Protein AF-A0A8R1E679-F1 (afdb_monomer_lite)

InterPro domains:
  IPR027417 P-loop containing nucleoside triphosphate hydrolase [SSF52540] (19-151)

Radius of gyration: 24.64 Å; chains: 1; bounding box: 71×49×68 Å

Secondary structure (DSSP, 8-state):
----PPPTTS-------S-----THHHHHHHHHHHHHHHHHHHS---S----PPP-HHHHHHHHHHHHIIIIIHHHHS--TT---EE-SS-HHHHHHHHHHHTTT--HHHHHHHHHHHHHHHHHSTT-EE-HHHHHHHHHHHHHHHHHHHHHHHHHHHHHHHHHHHHHHHHHHHTT-

Foldseek 3Di:
DADFDDDPPPDRDRDDPDDDDDDPVVVVVVVVVVVVVVVVVVPPDPPDPDPDDADDLVRQLVLLVVLCCVQQVCLQPVPPPPRQAHEDPDDVSVVSSVLSVVCPPDHSVLSSVLSVQLQVVLVVDPNSYRDPVSSVVSSVVSSVVVVVVVVVVVVVVVVVVVVVVVVVVVVVVVVVD

Structure (mmCIF, N/CA/C/O backbone):
data_AF-A0A8R1E679-F1
#
_entry.id   AF-A0A8R1E679-F1
#
loop_
_atom_site.group_PDB
_atom_site.id
_atom_site.type_symbol
_atom_site.label_atom_id
_atom_site.label_alt_id
_atom_site.label_comp_id
_atom_site.label_asym_id
_atom_site.label_entity_id
_atom_site.label_seq_id
_atom_site.pdbx_PDB_ins_code
_atom_site.Cartn_x
_atom_site.Cartn_y
_atom_site.Cartn_z
_atom_site.occupancy
_atom_site.B_iso_or_equiv
_atom_site.auth_seq_id
_atom_site.auth_comp_id
_atom_site.auth_asym_id
_atom_site.auth_atom_id
_atom_site.pdbx_PDB_model_num
ATOM 1 N N . MET A 1 1 ? 42.615 15.979 10.666 1.00 34.66 1 MET A N 1
ATOM 2 C CA . MET A 1 1 ? 42.798 17.019 11.700 1.00 34.66 1 MET A CA 1
ATOM 3 C C . MET A 1 1 ? 41.835 18.151 11.379 1.00 34.66 1 MET A C 1
ATOM 5 O O . MET A 1 1 ? 41.980 18.734 10.317 1.00 34.66 1 MET A O 1
ATOM 9 N N . ALA A 1 2 ? 40.807 18.388 12.198 1.00 33.16 2 ALA A N 1
ATOM 10 C CA . ALA A 1 2 ? 39.815 19.439 11.948 1.00 33.16 2 ALA A CA 1
ATOM 11 C C . ALA A 1 2 ? 40.238 20.736 12.653 1.00 33.16 2 ALA A C 1
ATOM 13 O O . ALA A 1 2 ? 40.414 20.739 13.870 1.00 33.16 2 ALA A O 1
ATOM 14 N N . GLY A 1 3 ? 40.420 21.818 11.894 1.00 38.88 3 GLY A N 1
ATOM 15 C CA . GLY A 1 3 ? 40.651 23.161 12.425 1.00 38.88 3 GLY A CA 1
ATOM 16 C C . GLY A 1 3 ? 39.342 23.943 12.502 1.00 38.88 3 GLY A C 1
ATOM 17 O O . GLY A 1 3 ? 38.563 23.951 11.552 1.00 38.88 3 GLY A O 1
ATOM 18 N N . ILE A 1 4 ? 39.091 24.603 13.633 1.00 40.25 4 ILE A N 1
ATOM 19 C CA . ILE A 1 4 ? 37.983 25.552 13.787 1.00 40.25 4 ILE A CA 1
ATOM 20 C C . ILE A 1 4 ? 38.485 26.911 13.298 1.00 40.25 4 ILE A C 1
ATOM 22 O O . ILE A 1 4 ? 39.328 27.521 13.951 1.00 40.25 4 ILE A O 1
ATOM 26 N N . VAL A 1 5 ? 37.966 27.396 12.170 1.00 47.41 5 VAL A N 1
ATOM 27 C CA . VAL A 1 5 ? 38.201 28.772 11.711 1.00 47.41 5 VAL A CA 1
ATOM 28 C C . VAL A 1 5 ? 36.965 29.606 12.034 1.00 47.41 5 VAL A C 1
ATOM 30 O O . VAL A 1 5 ? 35.854 29.283 11.616 1.00 47.41 5 VAL A O 1
ATOM 33 N N . ALA A 1 6 ? 37.149 30.669 12.816 1.00 41.78 6 ALA A N 1
ATOM 34 C CA . ALA A 1 6 ? 36.093 31.615 13.153 1.00 41.78 6 ALA A CA 1
ATOM 35 C C . ALA A 1 6 ? 35.995 32.716 12.081 1.00 41.78 6 ALA A C 1
ATOM 37 O O . ALA A 1 6 ? 36.987 33.366 11.764 1.00 41.78 6 ALA A O 1
ATOM 38 N N . ASN A 1 7 ? 34.794 32.944 11.543 1.00 49.12 7 ASN A N 1
ATOM 39 C CA . ASN A 1 7 ? 34.468 34.108 10.713 1.00 49.12 7 ASN A CA 1
ATOM 40 C C . ASN A 1 7 ? 33.978 35.261 11.617 1.00 49.12 7 ASN A C 1
ATOM 42 O O . ASN A 1 7 ? 33.286 35.025 12.611 1.00 49.12 7 ASN A O 1
ATOM 46 N N . SER A 1 8 ? 34.298 36.501 11.237 1.00 53.56 8 SER A N 1
ATOM 47 C CA . SER A 1 8 ? 33.970 37.790 11.870 1.00 53.56 8 SER A CA 1
ATOM 48 C C . SER A 1 8 ? 32.479 38.086 12.124 1.00 53.56 8 SER A C 1
ATOM 50 O O . SER A 1 8 ? 32.159 39.143 12.656 1.00 53.56 8 SER A O 1
ATOM 52 N N . HIS A 1 9 ? 31.564 37.162 11.816 1.00 51.28 9 HIS A N 1
ATOM 53 C CA . HIS A 1 9 ? 30.119 37.299 12.059 1.00 51.28 9 HIS A CA 1
ATOM 54 C C . HIS A 1 9 ? 29.571 36.346 13.138 1.00 51.28 9 HIS A C 1
ATOM 56 O O . HIS A 1 9 ? 28.362 36.135 13.226 1.00 51.28 9 HIS A O 1
ATOM 62 N N . GLY A 1 10 ? 30.435 35.729 13.953 1.00 48.38 10 GLY A N 1
ATOM 63 C CA . GLY A 1 10 ? 30.027 34.986 15.157 1.00 48.38 10 GLY A CA 1
ATOM 64 C C . GLY A 1 10 ? 29.223 33.698 14.918 1.00 48.38 10 GLY A C 1
ATOM 65 O O . GLY A 1 10 ? 28.845 33.023 15.875 1.00 48.38 10 GLY A O 1
ATOM 66 N N . LYS A 1 11 ? 28.980 33.302 13.663 1.00 43.69 11 LYS A N 1
ATOM 67 C CA . LYS A 1 11 ? 28.376 32.008 13.326 1.00 43.69 11 LYS A CA 1
ATOM 68 C C . LYS A 1 11 ? 29.474 30.962 13.144 1.00 43.69 11 LYS A C 1
ATOM 70 O O . LYS A 1 11 ? 30.316 31.078 12.257 1.00 43.69 11 LYS A O 1
ATOM 75 N N . ARG A 1 12 ? 29.454 29.926 13.990 1.00 37.12 12 ARG A N 1
ATOM 76 C CA . ARG A 1 12 ? 30.294 28.729 13.842 1.00 37.12 12 ARG A CA 1
ATOM 77 C C . ARG A 1 12 ? 29.847 27.975 12.592 1.00 37.12 12 ARG A C 1
ATOM 79 O O . ARG A 1 12 ? 28.803 27.333 12.605 1.00 37.12 12 ARG A O 1
ATOM 86 N N . GLN A 1 13 ? 30.620 28.081 11.519 1.00 42.97 13 GLN A N 1
ATOM 87 C CA . GLN A 1 13 ? 30.379 27.364 10.273 1.00 42.97 13 GLN A CA 1
ATOM 88 C C . GLN A 1 13 ? 31.446 26.278 10.141 1.00 42.97 13 GLN A C 1
ATOM 90 O O . GLN A 1 13 ? 32.640 26.564 10.149 1.00 42.97 13 GLN A O 1
ATOM 95 N N . ILE A 1 14 ? 31.013 25.020 10.084 1.00 40.44 14 ILE A N 1
ATOM 96 C CA . ILE A 1 14 ? 31.904 23.880 9.871 1.00 40.44 14 ILE A CA 1
ATOM 97 C C . ILE A 1 14 ? 32.169 23.823 8.365 1.00 40.44 14 ILE A C 1
ATOM 99 O O . ILE A 1 14 ? 31.328 23.355 7.601 1.00 40.44 14 ILE A O 1
ATOM 103 N N . ALA A 1 15 ? 33.304 24.367 7.928 1.00 37.28 15 ALA A N 1
ATOM 104 C CA . ALA A 1 15 ? 33.772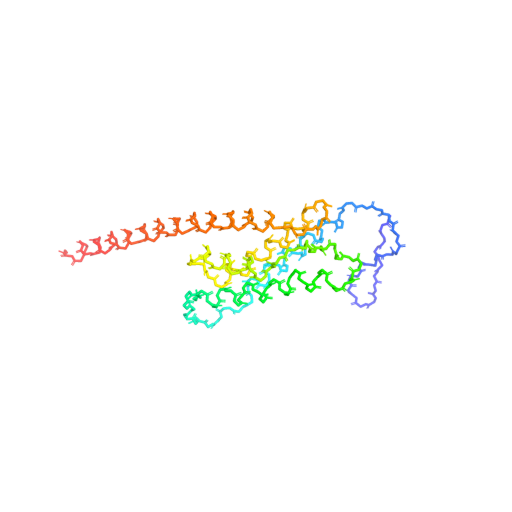 24.207 6.558 1.00 37.28 15 ALA A CA 1
ATOM 105 C C . ALA A 1 15 ? 34.326 22.784 6.403 1.00 37.28 15 ALA A C 1
ATOM 107 O O . ALA A 1 15 ? 35.355 22.446 6.986 1.00 37.28 15 ALA A O 1
ATOM 108 N N . ILE A 1 16 ? 33.621 21.935 5.655 1.00 44.12 16 ILE A N 1
ATOM 109 C CA . ILE A 1 16 ? 34.134 20.621 5.264 1.00 44.12 16 ILE A CA 1
ATOM 110 C C . ILE A 1 16 ? 34.843 20.816 3.927 1.00 44.12 16 ILE A C 1
ATOM 112 O O . ILE A 1 16 ? 34.216 20.886 2.872 1.00 44.12 16 ILE A O 1
ATOM 116 N N . GLU A 1 17 ? 36.157 20.987 4.011 1.00 38.78 17 GLU A N 1
ATOM 117 C CA . GLU A 1 17 ? 37.071 21.011 2.876 1.00 38.78 17 GLU A CA 1
ATOM 118 C C . GLU A 1 17 ? 36.961 19.692 2.089 1.00 38.78 17 GLU A C 1
ATOM 120 O O . GLU A 1 17 ? 36.837 18.607 2.664 1.00 38.78 17 GLU A O 1
ATOM 125 N N . ASN A 1 18 ? 36.944 19.799 0.759 1.00 48.41 18 ASN A N 1
ATOM 126 C CA . ASN A 1 18 ? 36.783 18.681 -0.164 1.00 48.41 18 ASN A CA 1
ATOM 127 C C . ASN A 1 18 ? 37.939 17.679 -0.023 1.00 48.41 18 ASN A C 1
ATOM 129 O O . ASN A 1 18 ? 38.988 17.829 -0.640 1.00 48.41 18 ASN A O 1
ATOM 133 N N . GLY A 1 19 ? 37.711 16.624 0.755 1.00 39.69 19 GLY A N 1
ATOM 134 C CA . GLY A 1 19 ? 38.591 15.467 0.880 1.00 39.69 19 GLY A CA 1
ATOM 135 C C . GLY A 1 19 ? 37.758 14.196 0.919 1.00 39.69 19 GLY A C 1
ATOM 136 O O . GLY A 1 19 ? 37.382 13.714 1.985 1.00 39.69 19 GLY A O 1
ATOM 137 N N . MET A 1 20 ? 37.419 13.680 -0.263 1.00 40.62 20 MET A N 1
ATOM 138 C CA . MET A 1 20 ? 36.657 12.446 -0.446 1.00 40.62 20 MET A CA 1
ATOM 139 C C . MET A 1 20 ? 37.487 11.250 0.055 1.00 40.62 20 MET A C 1
ATOM 141 O O . MET A 1 20 ? 38.304 10.697 -0.671 1.00 40.62 20 MET A O 1
ATOM 145 N N . THR A 1 21 ? 37.285 10.851 1.312 1.00 40.53 21 THR A N 1
ATOM 146 C CA . THR A 1 21 ? 37.696 9.536 1.822 1.00 40.53 21 THR A CA 1
ATOM 147 C C . THR A 1 21 ? 36.485 8.860 2.458 1.00 40.53 21 THR A C 1
ATOM 149 O O . THR A 1 21 ? 35.713 9.460 3.206 1.00 40.53 21 THR A O 1
ATOM 152 N N . HIS A 1 22 ? 36.253 7.626 2.024 1.00 51.28 22 HIS A N 1
ATOM 153 C CA . HIS A 1 22 ? 35.046 6.846 2.249 1.00 51.28 22 HIS A CA 1
ATOM 154 C C . HIS A 1 22 ? 34.849 6.508 3.734 1.00 51.28 22 HIS A C 1
ATOM 156 O O . HIS A 1 22 ? 35.745 5.959 4.368 1.00 51.28 22 HIS A O 1
ATOM 162 N N . GLY A 1 23 ? 33.656 6.778 4.274 1.00 44.44 23 GLY A N 1
ATOM 163 C CA . GLY A 1 23 ? 33.287 6.396 5.638 1.00 44.44 23 GLY A CA 1
ATOM 164 C C . GLY A 1 23 ? 31.780 6.126 5.805 1.00 44.44 23 GLY A C 1
ATOM 165 O O . GLY A 1 23 ? 30.964 6.805 5.175 1.00 44.44 23 GLY A O 1
ATOM 166 N N . PRO A 1 24 ? 31.387 5.162 6.665 1.00 48.44 24 PRO A N 1
ATOM 167 C CA . PRO A 1 24 ? 30.014 4.647 6.803 1.00 48.44 24 PRO A CA 1
ATOM 168 C C . PRO A 1 24 ? 29.019 5.615 7.473 1.00 48.44 24 PRO A C 1
ATOM 170 O O . PRO A 1 24 ? 27.822 5.349 7.523 1.00 48.44 24 PRO A O 1
ATOM 173 N N . ILE A 1 25 ? 29.483 6.769 7.956 1.00 49.41 25 ILE A N 1
ATOM 174 C CA . ILE A 1 25 ? 28.688 7.688 8.787 1.00 49.41 25 ILE A CA 1
ATOM 175 C C . ILE A 1 25 ? 27.680 8.508 7.953 1.00 49.41 25 ILE A C 1
ATOM 177 O O . ILE A 1 25 ? 26.641 8.920 8.465 1.00 49.41 25 ILE A O 1
ATOM 181 N N . ARG A 1 26 ? 27.906 8.687 6.641 1.00 42.09 26 ARG A N 1
ATOM 182 C CA . ARG A 1 26 ? 26.964 9.422 5.770 1.00 42.09 26 ARG A CA 1
ATOM 183 C C . ARG A 1 26 ? 25.675 8.644 5.466 1.00 42.09 26 ARG A C 1
ATOM 185 O O . ARG A 1 26 ? 24.652 9.269 5.196 1.00 42.09 26 ARG A O 1
ATOM 192 N N . TRP A 1 27 ? 25.691 7.313 5.564 1.00 37.47 27 TRP A N 1
ATOM 193 C CA . TRP A 1 27 ? 24.491 6.486 5.374 1.00 37.47 27 TRP A CA 1
ATOM 194 C C . TRP A 1 27 ? 23.489 6.655 6.519 1.00 37.47 27 TRP A C 1
ATOM 196 O O . TRP A 1 27 ? 22.293 6.779 6.273 1.00 37.47 27 TRP A O 1
ATOM 206 N N . LEU A 1 28 ? 23.981 6.783 7.755 1.00 42.69 28 LEU A N 1
ATOM 207 C CA . LEU A 1 28 ? 23.144 6.992 8.941 1.00 42.69 28 LEU A CA 1
ATOM 208 C C . LEU A 1 28 ? 22.390 8.331 8.900 1.00 42.69 28 LEU A C 1
ATOM 210 O O . LEU A 1 28 ? 21.230 8.400 9.301 1.00 42.69 28 LEU A O 1
ATOM 214 N N . LEU A 1 29 ? 23.011 9.386 8.361 1.00 42.78 29 LEU A N 1
ATOM 215 C CA . LEU A 1 29 ? 22.357 10.690 8.211 1.00 42.78 29 LEU A CA 1
ATOM 216 C C . LEU A 1 29 ? 21.324 10.703 7.077 1.00 42.78 29 LEU A C 1
ATOM 218 O O . LEU A 1 29 ? 20.266 11.298 7.247 1.00 42.78 29 LEU A O 1
ATOM 222 N N . ALA A 1 30 ? 21.577 10.016 5.958 1.00 47.56 30 ALA A N 1
ATOM 223 C CA . ALA A 1 30 ? 20.594 9.887 4.878 1.00 47.56 30 ALA A CA 1
ATOM 224 C C . ALA A 1 30 ? 19.363 9.069 5.313 1.00 47.56 30 ALA A C 1
ATOM 226 O O . ALA A 1 30 ? 18.233 9.428 4.985 1.00 47.56 30 ALA A O 1
ATOM 227 N N . GLN A 1 31 ? 19.574 8.018 6.111 1.00 40.38 31 GLN A N 1
ATOM 228 C CA . GLN A 1 31 ? 18.506 7.175 6.646 1.00 40.38 31 GLN A CA 1
ATOM 229 C C . GLN A 1 31 ? 17.653 7.917 7.688 1.00 40.38 31 GLN A C 1
ATOM 231 O O . GLN A 1 31 ? 16.426 7.842 7.640 1.00 40.38 31 GLN A O 1
ATOM 236 N N . ASN A 1 32 ? 18.276 8.726 8.553 1.00 43.12 32 ASN A N 1
ATOM 237 C CA . ASN A 1 32 ? 17.551 9.583 9.495 1.00 43.12 32 ASN A CA 1
ATOM 238 C C . ASN A 1 32 ? 16.855 10.775 8.817 1.00 43.12 32 ASN A C 1
ATOM 240 O O . ASN A 1 32 ? 15.778 11.169 9.255 1.00 43.12 32 ASN A O 1
ATOM 244 N N . PHE A 1 33 ? 17.405 11.324 7.729 1.00 49.03 33 PHE A N 1
ATOM 245 C CA . PHE A 1 33 ? 16.761 12.409 6.978 1.00 49.03 33 PHE A CA 1
ATOM 246 C C . PHE A 1 33 ? 15.503 11.922 6.244 1.00 49.03 33 PHE A C 1
ATOM 248 O O . PHE A 1 33 ? 14.485 12.611 6.253 1.00 49.03 33 PHE A O 1
ATOM 255 N N . LEU A 1 34 ? 15.530 10.701 5.695 1.00 50.78 34 LEU A N 1
ATOM 256 C CA . LEU A 1 34 ? 14.364 10.072 5.069 1.00 50.78 34 LEU A CA 1
ATOM 257 C C . LEU A 1 34 ? 13.264 9.758 6.099 1.00 50.78 34 LEU A C 1
ATOM 259 O O . LEU A 1 34 ? 12.089 10.010 5.841 1.00 50.78 34 LEU A O 1
ATOM 263 N N . MET A 1 35 ? 13.639 9.288 7.295 1.00 48.41 35 MET A N 1
ATOM 264 C CA . MET A 1 35 ? 12.688 9.014 8.382 1.00 48.41 35 MET A CA 1
ATOM 265 C C . MET A 1 35 ? 12.085 10.301 8.978 1.00 48.41 35 MET A C 1
ATOM 267 O O . MET A 1 35 ? 10.897 10.340 9.296 1.00 48.41 35 MET A O 1
ATOM 271 N N . MET A 1 36 ? 12.873 11.379 9.076 1.00 39.84 36 MET A N 1
ATOM 272 C CA . MET A 1 36 ? 12.409 12.689 9.550 1.00 39.84 36 MET A CA 1
ATOM 273 C C . MET A 1 36 ? 11.476 13.368 8.537 1.00 39.84 36 MET A C 1
ATOM 275 O O . MET A 1 36 ? 10.481 13.974 8.933 1.00 39.84 36 MET A O 1
ATOM 279 N N . PHE A 1 37 ? 11.730 13.198 7.234 1.00 47.22 37 PHE A N 1
ATOM 280 C CA . PHE A 1 37 ? 10.818 13.648 6.178 1.00 47.22 37 PHE A CA 1
ATOM 281 C C . PHE A 1 37 ? 9.488 12.873 6.209 1.00 47.22 37 PHE A C 1
ATOM 283 O O . PHE A 1 37 ? 8.424 13.465 6.040 1.00 47.22 37 PHE A O 1
ATOM 290 N N . PHE A 1 38 ? 9.528 11.571 6.522 1.00 48.28 38 PHE A N 1
ATOM 291 C CA . PHE A 1 38 ? 8.338 10.722 6.666 1.00 48.28 38 PHE A CA 1
ATOM 292 C C . PHE A 1 38 ? 7.455 11.119 7.865 1.00 48.28 38 PHE A C 1
ATOM 294 O O . PHE A 1 38 ? 6.225 11.120 7.766 1.00 48.28 38 PHE A O 1
ATOM 301 N N . LEU A 1 39 ? 8.069 11.516 8.987 1.00 47.50 39 LEU A N 1
ATOM 302 C CA . LEU A 1 39 ? 7.361 12.053 10.157 1.00 47.50 39 LEU A CA 1
ATOM 303 C C . LEU A 1 39 ? 6.788 13.455 9.901 1.00 47.50 39 LEU A C 1
ATOM 305 O O . LEU A 1 39 ? 5.670 13.733 10.334 1.00 47.50 39 LEU A O 1
ATOM 309 N N . HIS A 1 40 ? 7.496 14.312 9.159 1.00 45.50 40 HIS A N 1
ATOM 310 C CA . HIS A 1 40 ? 7.033 15.664 8.824 1.00 45.50 40 HIS A CA 1
ATOM 311 C C . HIS A 1 40 ? 5.856 15.656 7.831 1.00 45.50 40 HIS A C 1
ATOM 313 O O . HIS A 1 40 ? 4.871 16.358 8.045 1.00 45.50 40 HIS A O 1
ATOM 319 N N . LEU A 1 41 ? 5.882 14.784 6.811 1.00 51.12 41 LEU A N 1
ATOM 320 C CA . LEU A 1 41 ? 4.737 14.591 5.906 1.00 51.12 41 LEU A CA 1
ATOM 321 C C . LEU A 1 41 ? 3.517 13.975 6.610 1.00 51.12 41 LEU A C 1
ATOM 323 O O . LEU A 1 41 ? 2.382 14.221 6.209 1.00 51.12 41 LEU A O 1
ATOM 327 N N . SER A 1 42 ? 3.738 13.185 7.665 1.00 53.19 42 SER A N 1
ATOM 328 C CA . SER A 1 42 ? 2.654 12.584 8.455 1.00 53.19 42 SER A CA 1
ATOM 329 C C . SER A 1 42 ? 1.986 13.569 9.421 1.00 53.19 42 SER A C 1
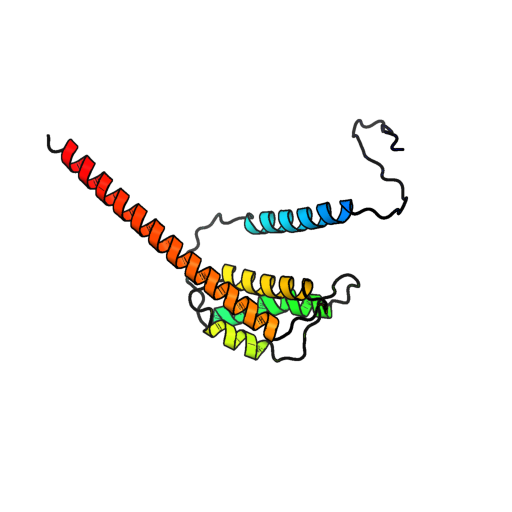ATOM 331 O O . SER A 1 42 ? 0.909 13.261 9.927 1.00 53.19 42 SER A O 1
ATOM 333 N N . SER A 1 43 ? 2.607 14.722 9.697 1.00 45.56 43 SER A N 1
ATOM 334 C CA . SER A 1 43 ? 2.170 15.663 10.740 1.00 45.5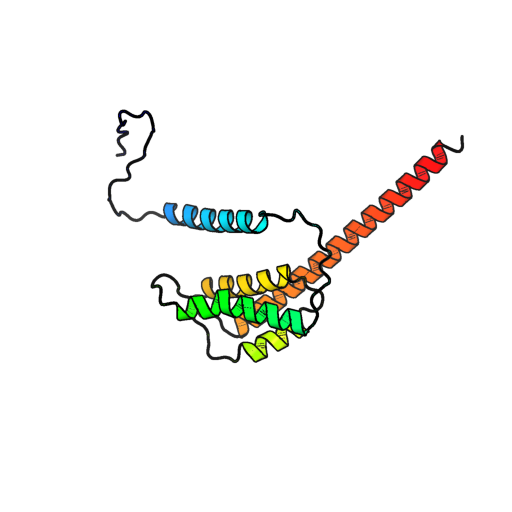6 43 SER A CA 1
ATOM 335 C C . SER A 1 43 ? 1.749 17.046 10.230 1.00 45.56 43 SER A C 1
ATOM 337 O O . SER A 1 43 ? 1.323 17.871 11.036 1.00 45.56 43 SER A O 1
ATOM 339 N N . PHE A 1 44 ? 1.785 17.315 8.920 1.00 42.81 44 PHE A N 1
ATOM 340 C CA . PHE A 1 44 ? 1.294 18.592 8.399 1.00 42.81 44 PHE A CA 1
ATOM 341 C C . PHE A 1 44 ? -0.226 18.566 8.142 1.00 42.81 44 PHE A C 1
ATOM 343 O O . PHE A 1 44 ? -0.707 18.041 7.140 1.00 42.81 44 PHE A O 1
ATOM 350 N N . SER A 1 45 ? -0.945 19.167 9.096 1.00 52.22 45 SER A N 1
ATOM 351 C CA . SER A 1 45 ? -2.279 19.780 8.985 1.00 52.22 45 SER A CA 1
ATOM 352 C C . SER A 1 45 ? -3.482 18.853 8.750 1.00 52.22 45 SER A C 1
ATOM 354 O O . SER A 1 45 ? -4.056 18.784 7.667 1.00 52.22 45 SER A O 1
ATOM 356 N N . LEU A 1 46 ? -3.944 18.232 9.839 1.00 41.62 46 LEU A N 1
ATOM 357 C CA . LEU A 1 46 ? -5.316 17.737 10.016 1.00 41.62 46 LEU A CA 1
ATOM 358 C C . LEU A 1 46 ? -6.096 18.698 10.937 1.00 41.62 46 LEU A C 1
ATOM 360 O O . LEU A 1 46 ? -6.513 18.312 12.021 1.00 41.62 46 LEU A O 1
ATOM 364 N N . ASP A 1 47 ? -6.272 19.956 10.526 1.00 39.09 47 ASP A N 1
ATOM 365 C CA . ASP A 1 47 ? -7.016 20.968 11.311 1.00 39.09 47 ASP A CA 1
ATOM 366 C C . ASP A 1 47 ? -8.479 21.150 10.859 1.00 39.09 47 ASP A C 1
ATOM 368 O O . ASP A 1 47 ? -9.182 22.058 11.295 1.00 39.09 47 ASP A O 1
ATOM 372 N N . GLN A 1 48 ? -8.982 20.271 9.991 1.00 41.09 48 GLN A N 1
ATOM 373 C CA . GLN A 1 48 ? -10.407 20.171 9.676 1.00 41.09 48 GLN A CA 1
ATOM 374 C C . GLN A 1 48 ? -10.809 18.703 9.767 1.00 41.09 48 GLN A C 1
A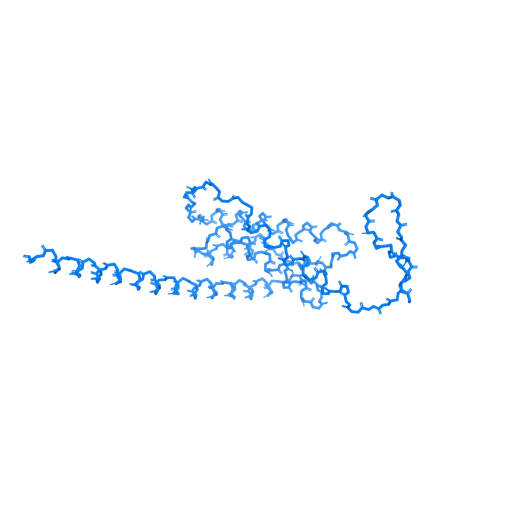TOM 376 O O . GLN A 1 48 ? -10.365 17.878 8.965 1.00 41.09 48 GLN A O 1
ATOM 381 N N . LEU A 1 49 ? -11.630 18.371 10.764 1.00 47.34 49 LEU A N 1
ATOM 382 C CA . LEU A 1 49 ? -12.259 17.062 10.905 1.00 47.34 49 LEU A CA 1
ATOM 383 C C . LEU A 1 49 ? -13.332 16.922 9.813 1.00 47.34 49 LEU A C 1
ATOM 385 O O . LEU A 1 49 ? -14.522 17.063 10.066 1.00 47.34 49 LEU A O 1
ATOM 389 N N . VAL A 1 50 ? -12.900 16.717 8.570 1.00 54.53 50 VAL A N 1
ATOM 390 C CA . VAL A 1 50 ? -13.783 16.268 7.494 1.00 54.53 50 VAL A CA 1
ATOM 391 C C . VAL A 1 50 ? -14.002 14.777 7.723 1.00 54.53 50 VAL A C 1
ATOM 393 O O . VAL A 1 50 ? -13.038 14.009 7.761 1.00 54.53 50 VAL A O 1
ATOM 396 N N . GLU A 1 51 ? -15.252 14.362 7.912 1.00 46.50 51 GLU A N 1
ATOM 397 C CA . GLU A 1 51 ? -15.615 12.946 7.923 1.00 46.50 51 GLU A CA 1
ATOM 398 C C . GLU A 1 51 ? -15.315 12.360 6.540 1.00 46.50 51 GLU A C 1
ATOM 400 O O . GLU A 1 51 ? -16.078 12.509 5.587 1.00 46.50 51 GLU A O 1
ATOM 405 N N . PHE A 1 52 ? -14.155 11.723 6.403 1.00 58.22 52 PHE A N 1
ATOM 406 C CA . PHE A 1 52 ? -13.838 10.962 5.207 1.00 58.22 52 PHE A CA 1
ATOM 407 C C . PHE A 1 52 ? -14.554 9.620 5.303 1.00 58.22 52 PHE A C 1
ATOM 409 O O . PHE A 1 52 ? -14.129 8.730 6.044 1.00 58.22 52 PHE A O 1
ATOM 416 N N . ALA A 1 53 ? -15.639 9.476 4.543 1.00 69.12 53 ALA A N 1
ATOM 417 C CA . ALA A 1 53 ? -16.202 8.166 4.263 1.00 69.12 53 ALA A CA 1
ATOM 418 C C . ALA A 1 53 ? -15.114 7.254 3.672 1.00 69.12 53 ALA A C 1
ATOM 420 O O . ALA A 1 53 ? -14.187 7.712 2.992 1.00 69.12 53 ALA A O 1
ATOM 421 N N . LEU A 1 54 ? -15.216 5.954 3.945 1.00 80.44 54 LEU A N 1
ATOM 422 C CA . LEU A 1 54 ? -14.315 4.985 3.335 1.00 80.44 54 LEU A CA 1
ATOM 423 C C . LEU A 1 54 ? -14.492 5.030 1.808 1.00 80.44 54 LEU A C 1
ATOM 425 O O . LEU A 1 54 ? -15.631 5.060 1.337 1.00 80.44 54 LEU A O 1
ATOM 429 N N . PRO A 1 55 ? -13.393 5.042 1.035 1.00 84.62 55 PRO A N 1
ATOM 430 C CA . PRO A 1 55 ? -13.472 5.123 -0.417 1.00 84.62 55 PRO A CA 1
ATOM 431 C C . PRO A 1 55 ? -14.221 3.912 -0.988 1.00 84.62 55 PRO A C 1
ATOM 433 O O . PRO A 1 55 ? -13.972 2.767 -0.581 1.00 84.62 55 PRO A O 1
ATOM 436 N N . GLY A 1 56 ? -15.116 4.158 -1.947 1.00 85.69 56 GLY A N 1
ATOM 437 C CA . GLY A 1 56 ? -15.781 3.124 -2.732 1.00 85.69 56 GLY A CA 1
ATOM 438 C C . GLY A 1 56 ? -14.801 2.401 -3.655 1.00 85.69 56 GLY A C 1
ATOM 439 O O . GLY A 1 56 ? -13.614 2.716 -3.703 1.00 85.69 56 GLY A O 1
ATOM 440 N N . LEU A 1 57 ? -15.268 1.381 -4.377 1.00 88.88 57 LEU A N 1
ATOM 441 C CA . LEU A 1 57 ? -14.389 0.569 -5.228 1.00 88.88 57 LEU A CA 1
ATOM 442 C C . LEU A 1 57 ? -13.667 1.416 -6.292 1.00 88.88 57 LEU A C 1
ATOM 444 O O . LEU A 1 57 ? -12.453 1.289 -6.449 1.00 88.88 57 LEU A O 1
ATOM 448 N N . GLU A 1 58 ? -14.402 2.302 -6.966 1.00 88.00 58 GLU A N 1
ATOM 449 C CA . GLU A 1 58 ? -13.864 3.181 -8.009 1.00 88.00 58 GLU A CA 1
ATOM 450 C C . GLU A 1 58 ? -12.890 4.220 -7.440 1.00 88.00 58 GLU A C 1
ATOM 452 O O . GLU A 1 58 ? -11.820 4.439 -8.012 1.00 88.00 58 GLU A O 1
ATOM 457 N N . GLU A 1 59 ? -13.193 4.821 -6.280 1.00 87.62 59 GLU A N 1
ATOM 458 C CA . GLU A 1 59 ? -12.249 5.738 -5.636 1.00 87.62 59 GLU A CA 1
ATOM 459 C C . GLU A 1 59 ? -10.963 5.027 -5.218 1.00 87.62 59 GLU A C 1
ATOM 461 O O . GLU A 1 59 ? -9.882 5.593 -5.376 1.00 87.62 59 GLU A O 1
ATOM 466 N N . ARG A 1 60 ? -11.050 3.791 -4.708 1.00 90.81 60 ARG A N 1
ATOM 467 C CA . ARG A 1 60 ? -9.858 3.012 -4.341 1.00 90.81 60 ARG A CA 1
ATOM 468 C C . ARG A 1 60 ? -8.978 2.740 -5.549 1.00 90.81 60 ARG A C 1
ATOM 470 O O . ARG A 1 60 ? -7.768 2.933 -5.460 1.00 90.81 60 ARG A O 1
ATOM 477 N N . GLU A 1 61 ? -9.572 2.340 -6.669 1.00 91.44 61 GLU A N 1
ATOM 478 C CA . GLU A 1 61 ? -8.839 2.123 -7.916 1.00 91.44 61 GLU A CA 1
ATOM 479 C C . GLU A 1 61 ? -8.167 3.417 -8.392 1.00 91.44 61 GLU A C 1
ATOM 481 O O . GLU A 1 61 ? -6.965 3.427 -8.659 1.00 91.44 61 GLU A O 1
ATOM 486 N N . ARG A 1 62 ? -8.898 4.538 -8.392 1.00 90.81 62 ARG A N 1
ATOM 487 C CA . ARG A 1 62 ? -8.356 5.850 -8.766 1.00 90.81 62 ARG A CA 1
ATOM 488 C C . ARG A 1 62 ? -7.188 6.277 -7.876 1.00 90.81 62 ARG A C 1
ATOM 490 O O . ARG A 1 62 ? -6.182 6.759 -8.391 1.00 90.81 62 ARG A O 1
ATOM 497 N N . ILE A 1 63 ? -7.312 6.102 -6.559 1.00 89.69 63 ILE A N 1
ATOM 498 C CA . ILE A 1 63 ? -6.251 6.412 -5.593 1.00 89.69 63 ILE A CA 1
ATOM 499 C C . ILE A 1 63 ? -5.024 5.544 -5.882 1.00 89.69 63 ILE A C 1
ATOM 501 O O . ILE A 1 63 ? -3.926 6.075 -6.032 1.00 89.69 63 ILE A O 1
ATOM 505 N N . LEU A 1 64 ? -5.199 4.225 -6.003 1.00 91.81 64 LEU A N 1
ATOM 506 C CA . LEU A 1 64 ? -4.095 3.302 -6.273 1.00 91.81 64 LEU A CA 1
ATOM 507 C C . LEU A 1 64 ? -3.369 3.659 -7.572 1.00 91.81 64 LEU A C 1
ATOM 509 O O . LEU A 1 64 ? -2.147 3.775 -7.558 1.00 91.81 64 LEU A O 1
ATOM 513 N N . LEU A 1 65 ? -4.103 3.915 -8.658 1.00 91.88 65 LEU A N 1
ATOM 514 C CA . LEU A 1 65 ? -3.526 4.303 -9.947 1.00 91.88 65 LEU A CA 1
ATOM 515 C C . LEU A 1 65 ? -2.764 5.628 -9.874 1.00 91.88 65 LEU A C 1
ATOM 517 O O . LEU A 1 65 ? -1.657 5.729 -10.404 1.00 91.88 65 LEU A O 1
ATOM 521 N N . GLN A 1 66 ? -3.328 6.635 -9.202 1.00 90.38 66 GLN A N 1
ATOM 522 C CA . GLN A 1 66 ? -2.672 7.929 -9.036 1.00 90.38 66 GLN A CA 1
ATOM 523 C C . GLN A 1 66 ? -1.339 7.778 -8.292 1.00 90.38 66 GLN A C 1
ATOM 525 O O . GLN A 1 66 ? -0.297 8.193 -8.803 1.00 90.38 66 GLN A O 1
ATOM 530 N N . TYR A 1 67 ? -1.353 7.139 -7.119 1.00 88.94 67 TYR A N 1
ATOM 531 C CA . TYR A 1 67 ? -0.139 6.954 -6.322 1.00 88.94 67 TYR A CA 1
ATOM 532 C C . TYR A 1 67 ? 0.864 6.030 -7.019 1.00 88.94 67 TYR A C 1
ATOM 534 O O . TYR A 1 67 ? 2.070 6.247 -6.910 1.00 88.94 67 TYR A O 1
ATOM 542 N N . PHE A 1 68 ? 0.399 5.020 -7.760 1.00 89.50 68 PHE A N 1
ATOM 543 C CA . PHE A 1 68 ? 1.271 4.151 -8.548 1.00 89.50 68 PHE A CA 1
ATOM 544 C C . PHE A 1 68 ? 2.004 4.953 -9.626 1.00 89.50 68 PHE A C 1
ATOM 546 O O . PHE A 1 68 ? 3.221 4.838 -9.779 1.00 89.50 68 PHE A O 1
ATOM 553 N N . ASN A 1 69 ? 1.293 5.828 -10.336 1.00 88.94 69 ASN A N 1
ATOM 554 C CA . ASN A 1 69 ? 1.911 6.700 -11.324 1.00 88.94 69 ASN A CA 1
ATOM 555 C C . ASN A 1 69 ? 2.959 7.630 -10.684 1.00 88.94 69 ASN A C 1
ATOM 557 O O . ASN A 1 69 ? 4.098 7.697 -11.146 1.00 88.94 69 ASN A O 1
ATOM 561 N N . GLU A 1 70 ? 2.605 8.295 -9.583 1.00 87.12 70 GLU A N 1
ATOM 562 C CA . GLU A 1 70 ? 3.475 9.258 -8.894 1.00 87.12 70 GLU A CA 1
ATOM 563 C C . GLU A 1 70 ? 4.727 8.616 -8.270 1.00 87.12 70 GLU A C 1
ATOM 565 O O . GLU A 1 70 ? 5.818 9.180 -8.364 1.00 87.12 70 GLU A O 1
ATOM 570 N N . HIS A 1 71 ? 4.601 7.439 -7.650 1.00 83.94 71 HIS A N 1
ATOM 571 C CA . HIS A 1 71 ? 5.685 6.819 -6.875 1.00 83.94 71 HIS A CA 1
ATOM 572 C C . HIS A 1 71 ? 6.422 5.689 -7.592 1.00 83.94 71 HIS A C 1
ATOM 574 O O . HIS A 1 71 ? 7.516 5.317 -7.163 1.00 83.94 71 HIS A O 1
ATOM 580 N N . ILE A 1 72 ? 5.863 5.126 -8.661 1.00 85.69 72 ILE A N 1
ATOM 581 C CA . ILE A 1 72 ? 6.472 3.991 -9.364 1.00 85.69 72 ILE A CA 1
ATOM 582 C C . ILE A 1 72 ? 6.793 4.370 -10.806 1.00 85.69 72 ILE A C 1
ATOM 584 O O . ILE A 1 72 ? 7.961 4.327 -11.195 1.00 85.69 72 ILE A O 1
ATOM 588 N N . VAL A 1 73 ? 5.803 4.818 -11.582 1.00 86.38 73 VAL A N 1
ATOM 589 C CA . VAL A 1 73 ? 5.991 5.117 -13.015 1.00 86.38 73 VAL A CA 1
ATOM 590 C C . VAL A 1 73 ? 6.903 6.324 -13.228 1.00 86.38 73 VAL A C 1
ATOM 592 O O . VAL A 1 73 ? 7.861 6.248 -14.002 1.00 86.38 73 VAL A O 1
ATOM 595 N N . VAL A 1 74 ? 6.648 7.431 -12.524 1.00 85.44 74 VAL A N 1
ATOM 596 C CA . VAL A 1 74 ? 7.464 8.647 -12.635 1.00 85.44 74 VAL A CA 1
ATOM 597 C C . VAL A 1 74 ? 8.916 8.371 -12.214 1.00 85.44 74 VAL A C 1
ATOM 599 O O . VAL A 1 74 ? 9.815 8.676 -13.001 1.00 85.44 74 VAL A O 1
ATOM 602 N N . PRO A 1 75 ? 9.206 7.727 -11.066 1.00 81.50 75 PRO A N 1
ATOM 603 C CA . PRO A 1 75 ? 10.580 7.386 -10.702 1.00 81.50 75 PRO A CA 1
ATOM 604 C C . PRO A 1 75 ? 11.249 6.396 -11.659 1.00 81.50 75 PRO A C 1
ATOM 606 O O . PRO A 1 75 ? 12.434 6.566 -11.934 1.00 81.50 75 PRO A O 1
ATOM 609 N N . ALA A 1 76 ? 10.508 5.438 -12.227 1.00 82.75 76 ALA A N 1
ATOM 610 C CA . ALA A 1 76 ? 11.044 4.506 -13.222 1.00 82.75 76 ALA A CA 1
ATOM 611 C C . ALA A 1 76 ? 11.379 5.178 -14.568 1.00 82.75 76 ALA A C 1
ATOM 613 O O . ALA A 1 76 ? 12.315 4.766 -15.252 1.00 82.75 76 ALA A O 1
ATOM 614 N N . THR A 1 77 ? 10.647 6.234 -14.939 1.00 79.19 77 THR A N 1
ATOM 615 C CA . THR A 1 77 ? 10.804 6.928 -16.232 1.00 79.19 77 THR A CA 1
ATOM 616 C C . THR A 1 77 ? 11.735 8.142 -16.149 1.00 79.19 77 THR A C 1
ATOM 618 O O . THR A 1 77 ? 12.381 8.501 -17.130 1.00 79.19 77 THR A O 1
ATOM 621 N N . SER A 1 78 ? 11.847 8.780 -14.978 1.00 71.50 78 SER A N 1
ATOM 622 C CA . SER A 1 78 ? 12.503 10.090 -14.799 1.00 71.50 78 SER A CA 1
ATOM 623 C C . SER A 1 78 ? 14.026 10.128 -15.010 1.00 71.50 78 SER A C 1
ATOM 625 O O . SER A 1 78 ? 14.628 11.187 -14.850 1.00 71.50 78 SER A O 1
ATOM 627 N N . GLY A 1 79 ? 14.676 9.023 -15.395 1.00 56.81 79 GLY A N 1
ATOM 628 C CA . GLY A 1 79 ? 16.047 9.007 -15.936 1.00 56.81 79 GLY A CA 1
ATOM 629 C C . GLY A 1 79 ? 17.160 9.523 -15.008 1.00 56.81 79 GLY A C 1
ATOM 630 O O . GLY A 1 79 ? 18.323 9.586 -15.411 1.00 56.81 79 GLY A O 1
ATOM 631 N N . SER A 1 80 ? 16.845 9.893 -13.763 1.00 59.31 80 SER A N 1
ATOM 632 C CA . SER A 1 80 ? 17.829 10.388 -12.808 1.00 59.31 80 SER A CA 1
ATOM 633 C C . SER A 1 80 ? 18.723 9.236 -12.365 1.00 59.31 80 SER A C 1
ATOM 635 O O . SER A 1 80 ? 18.259 8.251 -11.797 1.00 59.31 80 SER A O 1
ATOM 637 N N . ARG A 1 81 ? 20.034 9.375 -12.592 1.00 54.06 81 ARG A N 1
ATOM 638 C CA . ARG A 1 81 ? 21.089 8.361 -12.374 1.00 54.06 81 ARG A CA 1
ATOM 639 C C . ARG A 1 81 ? 21.133 7.754 -10.955 1.00 54.06 81 ARG A C 1
ATOM 641 O O . ARG A 1 81 ? 21.838 6.774 -10.734 1.00 54.06 81 ARG A O 1
ATOM 648 N N . SER A 1 82 ? 20.410 8.348 -10.003 1.00 54.91 82 SER A N 1
ATOM 649 C CA . SER A 1 82 ? 20.281 7.929 -8.601 1.00 54.91 82 SER A CA 1
ATOM 650 C C . SER A 1 82 ? 19.045 7.065 -8.306 1.00 54.91 82 SER A C 1
ATOM 652 O O . SER A 1 82 ? 18.982 6.472 -7.231 1.00 54.91 82 SER A O 1
ATOM 654 N N . GLN A 1 83 ? 18.053 7.014 -9.195 1.00 62.00 83 GLN A N 1
ATOM 655 C CA . GLN A 1 83 ? 16.787 6.311 -8.977 1.00 62.00 83 GLN A CA 1
ATOM 656 C C . GLN A 1 83 ? 16.856 4.956 -9.690 1.00 62.00 83 GLN A C 1
ATOM 658 O O . GLN A 1 83 ? 16.736 4.868 -10.906 1.00 62.00 83 GLN A O 1
ATOM 663 N N . ARG A 1 84 ? 17.131 3.888 -8.931 1.00 67.12 84 ARG A N 1
ATOM 664 C CA . ARG A 1 84 ? 17.255 2.510 -9.448 1.00 67.12 84 ARG A CA 1
ATOM 665 C C . ARG A 1 84 ? 15.917 1.775 -9.578 1.00 67.12 84 ARG A C 1
ATOM 667 O O . ARG A 1 84 ? 15.933 0.562 -9.758 1.00 67.12 84 ARG A O 1
ATOM 674 N N . LEU A 1 85 ? 14.784 2.471 -9.475 1.00 80.75 85 LEU A N 1
ATOM 675 C CA . LEU A 1 85 ? 13.488 1.816 -9.597 1.00 80.75 85 LEU A CA 1
ATOM 676 C C . LEU A 1 85 ? 13.236 1.442 -11.053 1.00 80.75 85 LEU A C 1
ATOM 678 O O . LEU A 1 85 ? 13.287 2.290 -11.940 1.00 80.75 85 LEU A O 1
ATOM 682 N N . LYS A 1 86 ? 12.946 0.172 -11.290 1.00 83.81 86 LYS A N 1
ATOM 683 C CA . LYS A 1 86 ? 12.492 -0.335 -12.579 1.00 83.81 86 LYS A CA 1
ATOM 684 C C . LYS A 1 86 ? 11.127 -0.970 -12.397 1.00 83.81 86 LYS A C 1
ATOM 686 O O . LYS A 1 86 ? 10.852 -1.558 -11.356 1.00 83.81 86 LYS A O 1
ATOM 691 N N . LEU A 1 87 ? 10.285 -0.851 -13.410 1.00 85.12 87 LEU A N 1
ATOM 692 C CA . LEU A 1 87 ? 8.995 -1.522 -13.446 1.00 85.12 87 LEU A CA 1
ATOM 693 C C . LEU A 1 87 ? 9.109 -2.747 -14.353 1.00 85.12 87 LEU A C 1
ATOM 695 O O . LEU A 1 87 ? 9.691 -2.653 -15.435 1.00 85.12 87 LEU A O 1
ATOM 699 N N . ASP A 1 88 ? 8.607 -3.886 -13.887 1.00 85.31 88 ASP A N 1
ATOM 700 C CA . ASP A 1 88 ? 8.502 -5.091 -14.707 1.00 85.31 88 ASP A CA 1
ATOM 701 C C . ASP A 1 88 ? 7.374 -4.957 -15.750 1.00 85.31 88 ASP A C 1
ATOM 703 O O . ASP A 1 88 ? 6.486 -4.113 -15.624 1.00 85.31 88 ASP A O 1
ATOM 707 N N . ASN A 1 89 ? 7.401 -5.773 -16.801 1.00 81.62 89 ASN A N 1
ATOM 708 C CA . ASN A 1 89 ? 6.434 -5.694 -17.895 1.00 81.62 89 ASN A CA 1
ATOM 709 C C . ASN A 1 89 ? 5.128 -6.426 -17.542 1.00 81.62 89 ASN A C 1
ATOM 711 O O . ASN A 1 89 ? 4.876 -7.527 -18.031 1.00 81.62 89 ASN A O 1
ATOM 715 N N . PHE A 1 90 ? 4.302 -5.812 -16.694 1.00 87.50 90 PHE A N 1
ATOM 716 C CA . PHE A 1 90 ? 2.966 -6.303 -16.344 1.00 87.50 90 PHE A CA 1
ATOM 717 C C . PHE A 1 90 ? 1.900 -5.204 -16.460 1.00 87.50 90 PHE A C 1
ATOM 719 O O . PHE A 1 90 ? 2.200 -4.009 -16.415 1.00 87.50 90 PHE A O 1
ATOM 726 N N . ASP A 1 91 ? 0.637 -5.616 -16.593 1.00 88.62 91 ASP A N 1
ATOM 727 C CA . ASP A 1 91 ? -0.504 -4.699 -16.627 1.00 88.62 91 ASP A CA 1
ATOM 728 C C . ASP A 1 91 ? -0.833 -4.196 -15.213 1.00 88.62 91 ASP A C 1
ATOM 730 O O . ASP A 1 91 ? -1.588 -4.802 -14.444 1.00 88.62 91 ASP A O 1
ATOM 734 N N . PHE A 1 92 ? -0.232 -3.061 -14.860 1.00 86.44 92 PHE A N 1
ATOM 735 C CA . PHE A 1 92 ? -0.441 -2.421 -13.567 1.00 86.44 92 PHE A CA 1
ATOM 736 C C . PHE A 1 92 ? -1.866 -1.883 -13.386 1.00 86.44 92 PHE A C 1
ATOM 738 O O . PHE A 1 92 ? -2.305 -1.746 -12.244 1.00 86.44 92 PHE A O 1
ATOM 745 N N . VAL A 1 93 ? -2.607 -1.605 -14.466 1.00 89.38 93 VAL A N 1
ATOM 746 C CA . VAL A 1 93 ? -3.989 -1.113 -14.378 1.00 89.38 93 VAL A CA 1
ATOM 747 C C . VAL A 1 93 ? -4.902 -2.242 -13.923 1.00 89.38 93 VAL A C 1
ATOM 749 O O . VAL A 1 93 ? -5.601 -2.110 -12.915 1.00 89.38 93 VAL A O 1
ATOM 752 N N . ALA A 1 94 ? -4.813 -3.394 -14.593 1.00 91.88 94 ALA A N 1
ATOM 753 C CA . ALA A 1 94 ? -5.545 -4.592 -14.197 1.00 91.88 94 ALA A CA 1
ATOM 754 C C . ALA A 1 94 ? -5.196 -5.022 -12.761 1.00 91.88 94 ALA A C 1
ATOM 756 O O . ALA A 1 94 ? -6.089 -5.332 -11.964 1.00 91.88 94 ALA A O 1
ATOM 757 N N . LYS A 1 95 ? -3.908 -4.966 -12.394 1.00 90.69 95 LYS A N 1
ATOM 758 C CA . LYS A 1 95 ? -3.448 -5.301 -11.040 1.00 90.69 95 LYS A CA 1
ATOM 759 C C . LYS A 1 95 ? -3.990 -4.339 -9.977 1.00 90.69 95 LYS A C 1
ATOM 761 O O . LYS A 1 95 ? -4.441 -4.791 -8.925 1.00 90.69 95 LYS A O 1
ATOM 766 N N . CYS A 1 96 ? -4.012 -3.029 -10.236 1.00 91.12 96 CYS A N 1
ATOM 767 C CA . CYS A 1 96 ? -4.594 -2.059 -9.301 1.00 91.12 96 CYS A CA 1
ATOM 768 C C . CYS A 1 96 ? -6.093 -2.305 -9.079 1.00 91.12 96 CYS A C 1
ATOM 770 O O . CYS A 1 96 ? -6.551 -2.230 -7.938 1.00 91.12 96 CYS A O 1
ATOM 772 N N . SER A 1 97 ? -6.842 -2.670 -10.126 1.00 92.12 97 SER A N 1
ATOM 773 C CA . SER A 1 97 ? -8.265 -3.017 -9.999 1.00 92.12 97 SER A CA 1
ATOM 774 C C . SER A 1 97 ? -8.481 -4.296 -9.173 1.00 92.12 97 SER A C 1
ATOM 776 O O . SER A 1 97 ? -9.385 -4.369 -8.335 1.00 92.12 97 SER A O 1
ATOM 778 N N . GLU A 1 98 ? -7.615 -5.304 -9.326 1.00 93.19 98 GLU A N 1
ATOM 779 C CA . GLU A 1 98 ? -7.631 -6.505 -8.478 1.00 93.19 98 GLU A CA 1
ATOM 780 C C . GLU A 1 98 ? -7.395 -6.155 -6.996 1.00 93.19 98 GLU A C 1
ATOM 782 O O . GLU A 1 98 ? -8.131 -6.597 -6.109 1.00 93.19 98 GLU A O 1
ATOM 787 N N . ILE A 1 99 ? -6.400 -5.312 -6.719 1.00 91.94 99 ILE A N 1
ATOM 788 C CA . ILE A 1 99 ? -6.032 -4.895 -5.359 1.00 91.94 99 ILE A CA 1
ATOM 789 C C . ILE A 1 99 ? -7.111 -4.004 -4.734 1.00 91.94 99 ILE A C 1
ATOM 791 O O . ILE A 1 99 ? -7.387 -4.124 -3.538 1.00 91.94 99 ILE A O 1
ATOM 795 N N . ALA A 1 100 ? -7.784 -3.162 -5.520 1.00 91.81 100 ALA A N 1
ATOM 796 C CA . ALA A 1 100 ? -8.896 -2.334 -5.053 1.00 91.81 100 ALA A CA 1
ATOM 797 C C . ALA A 1 100 ? -10.069 -3.173 -4.512 1.00 91.81 100 ALA A C 1
ATOM 799 O O . ALA A 1 100 ? -10.744 -2.767 -3.559 1.00 91.81 100 ALA A O 1
ATOM 800 N N . LYS A 1 101 ? -10.296 -4.368 -5.076 1.00 92.25 101 LYS A N 1
ATOM 801 C CA . LYS A 1 101 ? -11.306 -5.319 -4.581 1.00 92.25 101 LYS A CA 1
ATOM 802 C C . LYS A 1 101 ? -10.887 -5.938 -3.245 1.00 92.25 101 LYS A C 1
ATOM 804 O O . LYS A 1 101 ? -11.715 -6.049 -2.341 1.00 92.25 101 LYS A O 1
ATOM 809 N N . LYS A 1 102 ? -9.603 -6.284 -3.096 1.00 90.06 102 LYS A N 1
ATOM 810 C CA . LYS A 1 102 ? -9.048 -6.905 -1.878 1.00 90.06 102 LYS A CA 1
ATOM 811 C C . LYS A 1 102 ? -8.938 -5.931 -0.700 1.00 90.06 102 LYS A C 1
ATOM 813 O O . LYS A 1 102 ? -9.192 -6.311 0.433 1.00 90.06 102 LYS A O 1
ATOM 818 N N . THR A 1 103 ? -8.631 -4.664 -0.958 1.00 88.94 103 THR A N 1
ATOM 819 C CA . THR A 1 103 ? -8.405 -3.621 0.067 1.00 88.94 103 THR A CA 1
ATOM 820 C C . THR A 1 103 ? -9.694 -2.937 0.549 1.00 88.94 103 THR A C 1
ATOM 822 O O . THR A 1 103 ? -9.706 -1.764 0.929 1.00 88.94 103 THR A O 1
ATOM 825 N N . THR A 1 104 ? -10.816 -3.661 0.533 1.00 86.69 104 THR A N 1
ATOM 826 C CA . THR A 1 104 ? -12.105 -3.139 1.007 1.00 86.69 104 THR A CA 1
ATOM 827 C C . THR A 1 104 ? -12.037 -2.843 2.507 1.00 86.69 104 THR A C 1
ATOM 829 O O . THR A 1 104 ? -11.625 -3.692 3.288 1.00 86.69 104 THR A O 1
ATOM 832 N N . GLY A 1 105 ? -12.449 -1.638 2.913 1.00 83.12 105 GLY A N 1
ATOM 833 C CA . GLY A 1 105 ? -12.408 -1.196 4.314 1.00 83.12 105 GLY A CA 1
ATOM 834 C C . GLY A 1 105 ? -11.166 -0.384 4.693 1.00 83.12 105 GLY A C 1
ATOM 835 O O . GLY A 1 105 ? -11.158 0.247 5.748 1.00 83.12 105 GLY A O 1
ATOM 836 N N . MET A 1 106 ? -10.154 -0.319 3.821 1.00 84.38 106 MET A N 1
ATOM 837 C CA . MET A 1 106 ? -8.988 0.537 4.033 1.00 84.38 106 MET A CA 1
ATOM 838 C C . MET A 1 106 ? -9.297 2.010 3.753 1.00 84.38 106 MET A C 1
ATOM 840 O O . MET A 1 106 ? -10.003 2.362 2.805 1.00 84.38 106 MET A O 1
ATOM 844 N N . SER A 1 107 ? -8.706 2.891 4.557 1.00 84.94 107 SER A N 1
ATOM 845 C CA . SER A 1 107 ? -8.754 4.334 4.317 1.00 84.94 107 SER A CA 1
ATOM 846 C C . SER A 1 107 ? -7.880 4.742 3.125 1.00 84.94 107 SER A C 1
ATOM 848 O O . SER A 1 107 ? -6.872 4.101 2.826 1.00 84.94 107 SER A O 1
ATOM 850 N N . GLY A 1 108 ? -8.191 5.877 2.486 1.00 81.50 108 GLY A N 1
ATOM 851 C CA . GLY A 1 108 ? -7.363 6.415 1.395 1.00 81.50 108 GLY A CA 1
ATOM 852 C C . GLY A 1 108 ? -5.891 6.596 1.791 1.00 81.50 108 GLY A C 1
ATOM 853 O O . GLY A 1 108 ? -4.999 6.295 1.008 1.00 81.50 108 GLY A O 1
ATOM 854 N N . ARG A 1 109 ? -5.626 6.973 3.051 1.00 83.94 109 ARG A N 1
ATOM 855 C CA . ARG A 1 109 ? -4.262 7.080 3.601 1.00 83.94 109 ARG A CA 1
ATOM 856 C C . ARG A 1 109 ? -3.557 5.727 3.709 1.00 83.94 109 ARG A C 1
ATOM 858 O O . ARG A 1 109 ? -2.344 5.666 3.527 1.00 83.94 109 ARG A O 1
ATOM 865 N N . GLU A 1 110 ? -4.280 4.660 4.043 1.00 84.19 110 GLU A N 1
ATOM 866 C CA . GLU A 1 110 ? -3.726 3.301 4.065 1.00 84.19 110 GLU A CA 1
ATOM 867 C C . GLU A 1 110 ? -3.391 2.821 2.649 1.00 84.19 110 GLU A C 1
ATOM 869 O O . GLU A 1 110 ? -2.317 2.258 2.452 1.00 84.19 110 GLU A O 1
ATOM 874 N N . LEU A 1 111 ? -4.222 3.148 1.654 1.00 87.75 111 LEU A N 1
ATOM 875 C CA . LEU A 1 111 ? -3.938 2.855 0.244 1.00 87.75 111 LEU A CA 1
ATOM 876 C C . LEU A 1 111 ? -2.698 3.602 -0.265 1.00 87.75 111 LEU A C 1
ATOM 878 O O . LEU A 1 111 ? -1.843 3.000 -0.908 1.00 87.75 111 LEU A O 1
ATOM 882 N N . SER A 1 112 ? -2.530 4.883 0.076 1.00 86.19 112 SER A N 1
ATOM 883 C CA . SER A 1 112 ? -1.306 5.623 -0.269 1.00 86.19 112 SER A CA 1
ATOM 884 C C . SER A 1 112 ? -0.062 4.984 0.358 1.00 86.19 112 SER A C 1
ATOM 886 O O . SER A 1 112 ? 0.972 4.839 -0.295 1.00 86.19 112 SER A O 1
ATOM 888 N N . LYS A 1 113 ? -0.156 4.559 1.626 1.00 86.94 113 LYS A N 1
ATOM 889 C CA . LYS A 1 113 ? 0.942 3.874 2.327 1.00 86.94 113 LYS A CA 1
ATOM 890 C C . LYS A 1 113 ? 1.283 2.529 1.697 1.00 86.94 113 LYS A C 1
ATOM 892 O O . LYS A 1 113 ? 2.462 2.190 1.638 1.00 86.94 113 LYS A O 1
ATOM 897 N N . LEU A 1 114 ? 0.283 1.794 1.217 1.00 89.69 114 LEU A N 1
ATOM 898 C CA . LEU A 1 114 ? 0.482 0.529 0.518 1.00 89.69 114 LEU A CA 1
ATOM 899 C C . LEU A 1 114 ? 1.384 0.712 -0.713 1.00 89.69 114 LEU A C 1
ATOM 901 O O . LEU A 1 114 ? 2.376 -0.001 -0.855 1.00 89.69 114 LEU A O 1
ATOM 905 N N . VAL A 1 115 ? 1.106 1.723 -1.543 1.00 89.50 115 VAL A N 1
ATOM 906 C CA . VAL A 1 115 ? 1.907 2.010 -2.746 1.00 89.50 115 VAL A CA 1
ATOM 907 C C . VAL A 1 115 ? 3.339 2.422 -2.398 1.00 89.50 115 VAL A C 1
ATOM 909 O O . VAL A 1 115 ? 4.297 1.955 -3.016 1.00 89.50 115 VAL A O 1
ATOM 912 N N . ILE A 1 116 ? 3.513 3.249 -1.365 1.00 86.69 116 ILE A N 1
ATOM 913 C CA . ILE A 1 116 ? 4.848 3.608 -0.862 1.00 86.69 116 ILE A CA 1
ATOM 914 C C . ILE A 1 116 ? 5.590 2.356 -0.361 1.00 86.69 116 ILE A C 1
ATOM 916 O O . ILE A 1 116 ? 6.797 2.225 -0.561 1.00 86.69 116 ILE A O 1
ATOM 920 N N . GLY A 1 117 ? 4.870 1.405 0.239 1.00 87.19 117 GLY A N 1
ATOM 921 C CA . GLY A 1 117 ? 5.401 0.101 0.627 1.00 87.19 117 GLY A CA 1
ATOM 922 C C . GLY A 1 117 ? 5.920 -0.706 -0.564 1.00 87.19 117 GLY A C 1
ATOM 923 O O . GLY A 1 117 ? 7.018 -1.257 -0.491 1.00 87.19 117 GLY A O 1
ATOM 924 N N . TRP A 1 118 ? 5.186 -0.744 -1.683 1.00 90.31 118 TRP A N 1
ATOM 925 C CA . TRP A 1 118 ? 5.659 -1.377 -2.924 1.00 90.31 118 TRP A CA 1
ATOM 926 C C . TRP A 1 118 ? 6.955 -0.744 -3.422 1.00 90.31 118 TRP A C 1
ATOM 928 O O . TRP A 1 118 ? 7.912 -1.455 -3.727 1.00 90.31 118 TRP A O 1
ATOM 938 N N . GLN A 1 119 ? 7.014 0.589 -3.435 1.00 87.75 119 GLN A N 1
ATOM 939 C CA . GLN A 1 119 ? 8.209 1.330 -3.828 1.00 87.75 119 GLN A CA 1
ATOM 940 C 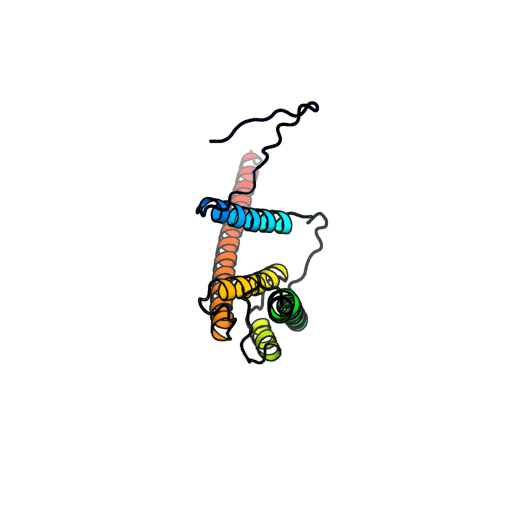C . GLN A 1 119 ? 9.408 0.980 -2.930 1.00 87.75 119 GLN A C 1
ATOM 942 O O . GLN A 1 119 ? 10.496 0.680 -3.423 1.00 87.75 119 GLN A O 1
ATOM 947 N N . ALA A 1 120 ? 9.207 0.960 -1.610 1.00 87.38 120 ALA A N 1
ATOM 948 C CA . ALA A 1 120 ? 10.245 0.610 -0.646 1.00 87.38 120 ALA A CA 1
ATOM 949 C C . ALA A 1 120 ? 10.748 -0.830 -0.829 1.00 87.38 120 ALA A C 1
ATOM 951 O O . ALA A 1 120 ? 11.954 -1.068 -0.795 1.00 87.38 120 ALA A O 1
ATOM 952 N N . SER A 1 121 ? 9.853 -1.791 -1.072 1.00 87.25 121 SER A N 1
ATOM 953 C CA . SER A 1 121 ? 10.253 -3.178 -1.329 1.00 87.25 121 SER A CA 1
ATOM 954 C C . SER A 1 121 ? 10.953 -3.364 -2.665 1.00 87.25 121 SER A C 1
ATOM 956 O O . SER A 1 121 ? 11.872 -4.175 -2.747 1.00 87.25 121 SER A O 1
ATOM 958 N N . ALA A 1 122 ? 10.582 -2.595 -3.686 1.00 87.25 122 ALA A N 1
ATOM 959 C CA . ALA A 1 122 ? 11.315 -2.584 -4.942 1.00 87.25 122 ALA A CA 1
ATOM 960 C C . ALA A 1 122 ? 12.730 -2.011 -4.763 1.00 87.25 122 ALA A C 1
ATOM 962 O O . ALA A 1 122 ? 13.676 -2.587 -5.287 1.00 87.25 122 ALA A O 1
ATOM 963 N N . TYR A 1 123 ? 12.911 -0.956 -3.958 1.00 83.81 123 TYR A N 1
ATOM 964 C CA . TYR A 1 123 ? 14.249 -0.451 -3.614 1.00 83.81 123 TYR A CA 1
ATOM 965 C C . TYR A 1 123 ? 15.072 -1.413 -2.756 1.00 83.81 123 TYR A C 1
ATOM 967 O O . TYR A 1 123 ? 16.296 -1.426 -2.870 1.00 83.81 123 TYR A O 1
ATOM 975 N N . ALA A 1 124 ? 14.421 -2.188 -1.888 1.00 84.06 124 ALA A N 1
ATOM 976 C CA . ALA A 1 124 ? 15.079 -3.202 -1.070 1.00 84.06 124 ALA A CA 1
ATOM 977 C C . ALA A 1 124 ? 15.432 -4.474 -1.861 1.00 84.06 124 ALA A C 1
ATOM 979 O O . ALA A 1 124 ? 16.247 -5.270 -1.400 1.00 84.06 124 ALA A O 1
ATOM 980 N N . SER A 1 125 ? 14.825 -4.675 -3.033 1.00 82.94 125 SER A N 1
ATOM 981 C CA . SER A 1 125 ? 15.151 -5.779 -3.932 1.00 82.94 125 SER A CA 1
ATOM 982 C C . SER A 1 125 ? 16.522 -5.570 -4.573 1.00 82.94 125 SER A C 1
ATOM 984 O O . SER A 1 125 ? 16.856 -4.469 -5.010 1.00 82.94 125 SER A O 1
ATOM 986 N N . GLU A 1 126 ? 17.299 -6.646 -4.702 1.00 78.88 126 GLU A N 1
ATOM 987 C CA . GLU A 1 126 ? 18.638 -6.621 -5.310 1.00 78.88 126 GLU A CA 1
ATOM 988 C C . GLU A 1 126 ? 18.624 -6.076 -6.746 1.00 78.88 126 GLU A C 1
ATOM 990 O O . GLU A 1 126 ? 19.561 -5.409 -7.187 1.00 78.88 126 GLU A O 1
ATOM 995 N N . THR A 1 127 ? 17.538 -6.335 -7.475 1.00 79.00 127 THR A N 1
ATOM 996 C CA . THR A 1 127 ? 17.376 -5.928 -8.874 1.00 79.00 127 THR A CA 1
ATOM 997 C C . THR A 1 127 ? 16.829 -4.509 -9.025 1.00 79.00 127 THR A C 1
ATOM 999 O O . THR A 1 127 ? 16.933 -3.936 -10.112 1.00 79.00 127 THR A O 1
ATOM 1002 N N . GLY A 1 128 ? 16.247 -3.929 -7.967 1.00 81.50 128 GLY A N 1
ATOM 1003 C CA . GLY A 1 128 ? 15.537 -2.648 -8.038 1.00 81.50 128 GLY A CA 1
ATOM 1004 C C . GLY A 1 128 ? 14.249 -2.693 -8.870 1.00 81.50 128 GLY A C 1
ATOM 1005 O O . GLY A 1 128 ? 13.701 -1.643 -9.203 1.00 81.50 128 GLY A O 1
ATOM 1006 N N . VAL A 1 129 ? 13.789 -3.888 -9.263 1.00 85.88 129 VAL A N 1
ATOM 1007 C CA . VAL A 1 129 ? 12.617 -4.077 -10.125 1.00 85.88 129 VAL A CA 1
ATOM 1008 C C . VAL A 1 129 ? 11.386 -4.345 -9.265 1.00 85.88 129 VAL A C 1
ATOM 1010 O O . VAL A 1 129 ? 11.395 -5.256 -8.437 1.00 85.88 129 VAL A O 1
ATOM 1013 N N . LEU A 1 130 ? 10.316 -3.582 -9.486 1.00 87.44 130 LEU A N 1
ATOM 1014 C CA . LEU A 1 130 ? 8.995 -3.894 -8.962 1.00 87.44 130 LEU A CA 1
ATOM 1015 C C . LEU A 1 130 ? 8.344 -4.957 -9.851 1.00 87.44 130 LEU A C 1
ATOM 1017 O O . LEU A 1 130 ? 7.966 -4.666 -10.985 1.00 87.44 130 LEU A O 1
ATOM 1021 N N . THR A 1 131 ? 8.212 -6.166 -9.315 1.00 89.44 131 THR A N 1
ATOM 1022 C CA . THR A 1 131 ? 7.511 -7.286 -9.950 1.00 89.44 131 THR A CA 1
ATOM 1023 C C . THR A 1 131 ? 6.121 -7.464 -9.347 1.00 89.44 131 THR A C 1
ATOM 1025 O O . THR A 1 131 ? 5.854 -7.032 -8.222 1.00 89.44 131 THR A O 1
ATOM 1028 N N . GLU A 1 132 ? 5.246 -8.163 -10.068 1.00 90.25 132 GLU A N 1
ATOM 1029 C CA . GLU A 1 132 ? 3.900 -8.512 -9.595 1.00 90.25 132 GLU A CA 1
ATOM 1030 C C . GLU A 1 132 ? 3.932 -9.255 -8.247 1.00 90.25 132 GLU A C 1
ATOM 1032 O O . GLU A 1 132 ? 3.180 -8.929 -7.332 1.00 90.25 132 GLU A O 1
ATOM 1037 N N . ALA A 1 133 ? 4.891 -10.167 -8.065 1.00 89.06 133 ALA A N 1
ATOM 1038 C CA . ALA A 1 133 ? 5.055 -10.913 -6.819 1.00 89.06 133 ALA A CA 1
ATOM 1039 C C . ALA A 1 133 ? 5.378 -10.016 -5.607 1.00 89.06 133 ALA A C 1
ATOM 1041 O O . ALA A 1 133 ? 4.939 -10.304 -4.492 1.00 89.06 133 ALA A O 1
ATOM 1042 N N . ILE A 1 134 ? 6.137 -8.926 -5.802 1.00 89.38 134 ILE A N 1
ATOM 1043 C CA . ILE A 1 134 ? 6.431 -7.961 -4.728 1.00 89.38 134 ILE A CA 1
ATOM 1044 C C . ILE A 1 134 ? 5.157 -7.213 -4.338 1.00 89.38 134 ILE A C 1
ATOM 1046 O O . ILE A 1 134 ? 4.906 -7.020 -3.148 1.00 89.38 134 ILE A O 1
ATOM 1050 N N . VAL A 1 135 ? 4.359 -6.815 -5.330 1.00 90.75 135 VAL A N 1
ATOM 1051 C CA . VAL A 1 135 ? 3.075 -6.142 -5.115 1.00 90.75 135 VAL A CA 1
ATOM 1052 C C . VAL A 1 135 ? 2.134 -7.052 -4.326 1.00 90.75 135 VAL A C 1
ATOM 1054 O O . VAL A 1 135 ? 1.674 -6.656 -3.257 1.00 90.75 135 VAL A O 1
ATOM 1057 N N . ASP A 1 136 ? 1.921 -8.285 -4.790 1.00 90.75 136 ASP A N 1
ATOM 1058 C CA . ASP A 1 136 ? 0.990 -9.231 -4.168 1.00 90.75 136 ASP A CA 1
ATOM 1059 C C . ASP A 1 136 ? 1.393 -9.588 -2.730 1.00 90.75 136 ASP A C 1
ATOM 1061 O O . ASP A 1 136 ? 0.552 -9.552 -1.828 1.00 90.75 136 ASP A O 1
ATOM 1065 N N . ARG A 1 137 ? 2.684 -9.865 -2.484 1.00 92.31 137 ARG A N 1
ATOM 1066 C CA . ARG A 1 137 ? 3.198 -10.143 -1.133 1.00 92.31 137 ARG A CA 1
ATOM 1067 C C . ARG A 1 137 ? 2.965 -8.961 -0.196 1.00 92.31 137 ARG A C 1
ATOM 1069 O O . ARG A 1 137 ? 2.403 -9.126 0.880 1.00 92.31 137 ARG A O 1
ATOM 1076 N N . ASN A 1 138 ? 3.369 -7.763 -0.614 1.00 90.19 138 ASN A N 1
ATOM 1077 C CA . ASN A 1 138 ? 3.230 -6.568 0.212 1.00 90.19 138 ASN A CA 1
ATOM 1078 C C . ASN A 1 138 ? 1.764 -6.214 0.480 1.00 90.19 138 ASN A C 1
ATOM 1080 O O . ASN A 1 138 ? 1.438 -5.718 1.556 1.00 90.19 138 ASN A O 1
ATOM 1084 N N . THR A 1 139 ? 0.880 -6.452 -0.489 1.00 91.81 139 THR A N 1
ATOM 1085 C CA . THR A 1 139 ? -0.559 -6.268 -0.305 1.00 91.81 139 THR A CA 1
ATOM 1086 C C . THR A 1 139 ? -1.116 -7.248 0.715 1.00 91.81 139 THR A C 1
ATOM 1088 O O . THR A 1 139 ? -1.867 -6.823 1.590 1.00 91.81 139 THR A O 1
ATOM 1091 N N . ALA A 1 140 ? -0.722 -8.522 0.662 1.00 91.06 140 ALA A N 1
ATOM 1092 C CA . ALA A 1 140 ? -1.121 -9.504 1.667 1.00 91.06 140 ALA A CA 1
ATOM 1093 C C . ALA A 1 140 ? -0.636 -9.107 3.073 1.00 91.06 140 ALA A C 1
ATOM 1095 O O . ALA A 1 140 ? -1.429 -9.089 4.015 1.00 91.06 140 ALA A O 1
ATOM 1096 N N . ASP A 1 141 ? 0.627 -8.695 3.200 1.00 89.38 141 ASP A N 1
ATOM 1097 C CA . ASP A 1 141 ? 1.193 -8.237 4.473 1.00 89.38 141 ASP A CA 1
ATOM 1098 C C . ASP A 1 141 ? 0.447 -7.008 5.018 1.00 89.38 141 ASP A C 1
ATOM 1100 O O . ASP A 1 141 ? 0.131 -6.936 6.207 1.00 89.38 141 ASP A O 1
ATOM 1104 N N . ALA A 1 142 ? 0.116 -6.046 4.154 1.00 87.19 142 ALA A N 1
ATOM 1105 C CA . ALA A 1 142 ? -0.632 -4.853 4.540 1.00 87.19 142 ALA A CA 1
ATOM 1106 C C . ALA A 1 142 ? -2.074 -5.168 4.968 1.00 87.19 142 ALA A C 1
ATOM 1108 O O . ALA A 1 142 ? -2.588 -4.528 5.888 1.00 87.19 142 ALA A O 1
ATOM 1109 N N . MET A 1 143 ? -2.724 -6.148 4.333 1.00 89.38 143 MET A N 1
ATOM 1110 C CA . MET A 1 143 ? -4.056 -6.610 4.733 1.00 89.38 143 MET A CA 1
ATOM 1111 C C . MET A 1 143 ? -4.023 -7.251 6.120 1.00 89.38 143 MET A C 1
ATOM 1113 O O . MET A 1 143 ? -4.802 -6.854 6.981 1.00 89.38 143 MET A O 1
ATOM 1117 N N . LEU A 1 144 ? -3.063 -8.144 6.377 1.00 88.69 144 LEU A N 1
ATOM 1118 C CA . LEU A 1 144 ? -2.877 -8.752 7.698 1.00 88.69 144 LEU A CA 1
ATOM 1119 C C . LEU A 1 144 ? -2.608 -7.690 8.772 1.00 88.69 144 LEU A C 1
ATOM 1121 O O . LEU A 1 144 ? -3.220 -7.695 9.839 1.00 88.69 144 LEU A O 1
ATOM 1125 N N . GLN A 1 145 ? -1.734 -6.723 8.484 1.00 84.06 145 GLN A N 1
ATOM 1126 C CA . GLN A 1 145 ? -1.462 -5.618 9.405 1.00 84.06 145 GLN A CA 1
ATOM 1127 C C . GLN A 1 145 ? -2.710 -4.775 9.688 1.00 84.06 145 GLN A C 1
ATOM 1129 O O . GLN A 1 145 ? -2.920 -4.349 10.827 1.00 84.06 145 GLN A O 1
ATOM 1134 N N . HIS A 1 146 ? -3.538 -4.534 8.672 1.00 84.25 146 HIS A N 1
ATOM 1135 C CA . HIS A 1 146 ? -4.797 -3.822 8.835 1.00 84.25 146 HIS A CA 1
ATOM 1136 C C . HIS A 1 146 ? -5.777 -4.616 9.704 1.00 84.25 146 HIS A C 1
ATOM 1138 O O . HIS A 1 146 ? -6.296 -4.064 10.669 1.00 84.25 146 HIS A O 1
ATOM 1144 N N . GLU A 1 147 ? -5.962 -5.910 9.449 1.00 85.81 147 GLU A N 1
ATOM 1145 C CA . GLU A 1 147 ? -6.826 -6.780 10.257 1.00 85.81 147 GLU A CA 1
ATOM 1146 C C . GLU A 1 147 ? -6.401 -6.802 11.730 1.00 85.81 147 GLU A C 1
ATOM 1148 O O . GLU A 1 147 ? -7.216 -6.548 12.618 1.00 85.81 147 GLU A O 1
ATOM 1153 N N . HIS A 1 148 ? -5.108 -6.995 12.000 1.00 85.69 148 HIS A N 1
ATOM 1154 C CA . HIS A 1 148 ? -4.567 -6.997 13.361 1.00 85.69 148 HIS A CA 1
ATOM 1155 C C . HIS A 1 148 ? -4.784 -5.651 14.066 1.00 85.69 148 HIS A C 1
ATOM 1157 O O . HIS A 1 148 ? -5.121 -5.596 15.253 1.00 85.69 148 HIS A O 1
ATOM 1163 N N . LYS A 1 149 ? -4.605 -4.542 13.338 1.00 80.88 149 LYS A N 1
ATOM 1164 C CA . LYS A 1 149 ? -4.860 -3.192 13.851 1.00 80.88 149 LYS A CA 1
ATOM 1165 C C . LYS A 1 149 ? -6.341 -2.995 14.178 1.00 80.88 149 LYS A C 1
ATOM 1167 O O . LYS A 1 149 ? -6.648 -2.418 15.220 1.00 80.88 149 LYS A O 1
ATOM 1172 N N . MET A 1 150 ? -7.244 -3.475 13.325 1.00 83.25 150 MET A N 1
ATOM 1173 C CA . MET A 1 150 ? -8.688 -3.385 13.553 1.00 83.25 150 MET A CA 1
ATOM 1174 C C . MET A 1 150 ? -9.116 -4.219 14.764 1.00 83.25 150 MET A C 1
ATOM 1176 O O . MET A 1 150 ? -9.838 -3.711 15.621 1.00 83.25 150 MET A O 1
ATOM 1180 N N . GLU A 1 151 ? -8.602 -5.443 14.903 1.00 84.88 151 GLU A N 1
ATOM 1181 C CA . GLU A 1 151 ? -8.866 -6.297 16.065 1.00 84.88 151 GLU A CA 1
ATOM 1182 C C . GLU A 1 151 ? -8.385 -5.640 17.371 1.00 84.88 151 GLU A C 1
ATOM 1184 O O . GLU A 1 151 ? -9.083 -5.648 18.392 1.00 84.88 151 GLU A O 1
ATOM 1189 N N . TRP A 1 152 ? -7.196 -5.030 17.350 1.00 86.19 152 TRP A N 1
ATOM 1190 C CA . TRP A 1 152 ? -6.666 -4.304 18.502 1.00 86.19 152 TRP A CA 1
ATOM 1191 C C . TRP A 1 152 ? -7.538 -3.095 18.872 1.00 86.19 152 TRP A C 1
ATOM 1193 O O . TRP A 1 152 ? -7.895 -2.937 20.042 1.00 86.19 152 TRP A O 1
ATOM 1203 N N . LEU A 1 153 ? -7.947 -2.284 17.890 1.00 80.06 153 LEU A N 1
ATOM 1204 C CA . LEU A 1 153 ? -8.829 -1.133 18.114 1.00 80.06 153 LEU A CA 1
ATOM 1205 C C . LEU A 1 153 ? -10.186 -1.553 18.686 1.00 80.06 153 LEU A C 1
ATOM 1207 O O . LEU A 1 153 ? -10.694 -0.902 19.598 1.00 80.06 153 LEU A O 1
ATOM 1211 N N . GLU A 1 154 ? -10.762 -2.654 18.202 1.00 81.94 154 GLU A N 1
ATOM 1212 C CA . GLU A 1 154 ? -12.034 -3.161 18.715 1.00 81.94 154 GLU A CA 1
ATOM 1213 C C . GLU A 1 154 ? -11.920 -3.591 20.187 1.00 81.94 154 GLU A C 1
ATOM 1215 O O . GLU A 1 154 ? -12.791 -3.275 21.008 1.00 81.94 154 GLU A O 1
ATOM 1220 N N . LYS A 1 155 ? -10.821 -4.269 20.549 1.00 81.25 155 LYS A N 1
ATOM 1221 C CA . LYS A 1 155 ? -10.528 -4.656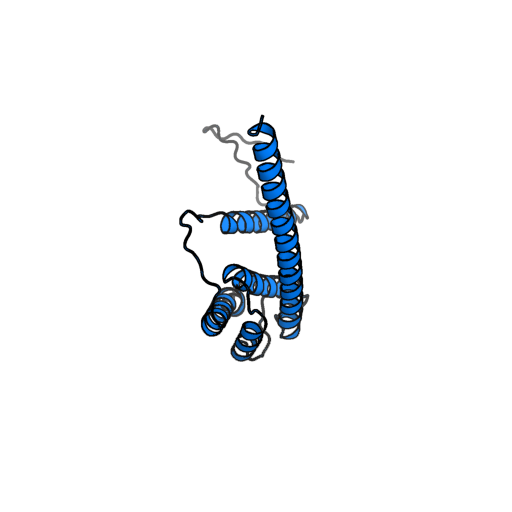 21.937 1.00 81.25 155 LYS A CA 1
ATOM 1222 C C . LYS A 1 155 ? -10.402 -3.432 22.843 1.00 81.25 155 LYS A C 1
ATOM 1224 O O . LYS A 1 155 ? -10.987 -3.427 23.927 1.00 81.25 155 LYS A O 1
ATOM 1229 N N . GLU A 1 156 ? -9.691 -2.395 22.408 1.00 84.62 156 GLU A N 1
ATOM 1230 C CA . GLU A 1 156 ? -9.532 -1.162 23.187 1.00 84.62 156 GLU A CA 1
ATOM 1231 C C . GLU A 1 156 ? -10.850 -0.389 23.327 1.00 84.62 156 GLU A C 1
ATOM 1233 O O . GLU A 1 156 ? -11.219 -0.000 24.435 1.00 84.62 156 GLU A O 1
ATOM 1238 N N . GLN A 1 157 ? -11.638 -0.263 22.256 1.00 80.56 157 GLN A N 1
ATOM 1239 C CA . GLN A 1 157 ? -12.967 0.354 22.330 1.00 80.56 157 GLN A CA 1
ATOM 1240 C C . GLN A 1 157 ? -13.902 -0.406 23.275 1.00 80.56 157 GLN A C 1
ATOM 1242 O O . GLN A 1 157 ? -14.669 0.196 24.027 1.00 80.56 157 GLN A O 1
ATOM 1247 N N . ARG A 1 158 ? -13.843 -1.742 23.269 1.00 80.38 158 ARG A N 1
ATOM 1248 C CA . ARG A 1 158 ? -14.619 -2.577 24.189 1.00 80.38 158 ARG A CA 1
ATOM 1249 C C . ARG A 1 158 ? -14.205 -2.326 25.640 1.00 80.38 158 ARG A C 1
ATOM 1251 O O . ARG A 1 158 ? -15.081 -2.188 26.492 1.00 80.38 158 ARG A O 1
ATOM 1258 N N . LYS A 1 159 ? -12.902 -2.219 25.926 1.00 81.12 159 LYS A N 1
ATOM 1259 C CA . LYS A 1 159 ? -12.395 -1.868 27.264 1.00 81.12 159 LYS A CA 1
ATOM 1260 C C . LYS A 1 159 ? -12.856 -0.478 27.703 1.00 81.12 159 LYS A C 1
ATOM 1262 O O . LYS A 1 159 ? -13.332 -0.355 28.829 1.00 81.12 159 LYS A O 1
ATOM 1267 N N . ALA A 1 160 ? -12.776 0.520 26.822 1.00 78.06 160 ALA A N 1
ATOM 1268 C CA . ALA A 1 160 ? -13.241 1.879 27.097 1.00 78.06 160 ALA A CA 1
ATOM 1269 C C . ALA A 1 160 ? -14.742 1.899 27.436 1.00 78.06 160 ALA A C 1
ATOM 1271 O O . ALA A 1 160 ? -15.118 2.368 28.508 1.00 78.06 160 ALA A O 1
ATOM 1272 N N . ARG A 1 161 ? -15.586 1.250 26.617 1.00 74.56 161 ARG A N 1
ATOM 1273 C CA . ARG A 1 161 ? -17.027 1.100 26.901 1.00 74.56 161 ARG A CA 1
ATOM 1274 C C . ARG A 1 161 ? -17.290 0.414 28.244 1.00 74.56 161 ARG A C 1
ATOM 1276 O O . ARG A 1 161 ? -18.159 0.833 29.003 1.00 74.56 161 ARG A O 1
ATOM 1283 N N . HIS A 1 162 ? -16.540 -0.638 28.577 1.00 74.56 162 HIS A N 1
ATOM 1284 C CA . HIS A 1 162 ? -16.681 -1.304 29.876 1.00 74.56 162 HIS A CA 1
ATOM 1285 C C . HIS A 1 162 ? -16.258 -0.418 31.057 1.00 74.56 162 HIS A C 1
ATOM 1287 O O . HIS A 1 162 ? -16.849 -0.532 32.133 1.00 74.56 162 HIS A O 1
ATOM 1293 N N . GLN A 1 163 ? -15.255 0.446 30.888 1.00 69.62 163 GLN A N 1
ATOM 1294 C CA . GLN A 1 163 ? -14.846 1.410 31.911 1.00 69.62 163 GLN A CA 1
ATOM 1295 C C . GLN A 1 163 ? -15.893 2.510 32.106 1.00 69.62 163 GLN A C 1
ATOM 1297 O O . GLN A 1 163 ? -16.237 2.800 33.250 1.00 69.62 163 GLN A O 1
ATOM 1302 N N . GLU A 1 164 ? -16.462 3.049 31.025 1.00 68.19 164 GLU A N 1
ATOM 1303 C CA . GLU A 1 164 ? -17.551 4.036 31.079 1.00 68.19 164 GLU A CA 1
ATOM 1304 C C . GLU A 1 164 ? -18.772 3.495 31.832 1.00 68.19 164 GLU A C 1
ATOM 1306 O O . GLU A 1 164 ? -19.306 4.162 32.720 1.00 68.19 164 GLU A O 1
ATOM 1311 N N . VAL A 1 165 ? -19.176 2.250 31.551 1.00 73.00 165 VAL A N 1
ATOM 1312 C CA . VAL A 1 165 ? -20.288 1.597 32.259 1.00 73.00 165 VAL A CA 1
ATOM 1313 C C . VAL A 1 165 ? -19.978 1.445 33.748 1.00 73.00 165 VAL A C 1
ATOM 1315 O O . VAL A 1 165 ? -20.823 1.772 34.581 1.00 73.00 165 VAL A O 1
ATOM 1318 N N . LYS A 1 166 ? -18.767 0.995 34.108 1.00 66.69 166 LYS A N 1
ATOM 1319 C CA . LYS A 1 166 ? -18.360 0.866 35.516 1.00 66.69 166 LYS A CA 1
ATOM 1320 C C . LYS A 1 166 ? -18.391 2.213 36.234 1.00 66.69 166 LYS A C 1
ATOM 1322 O O . LYS A 1 166 ? -18.991 2.307 37.301 1.00 66.69 166 LYS A O 1
ATOM 1327 N N . PHE A 1 167 ? -17.816 3.249 35.631 1.00 57.84 167 PHE A N 1
ATOM 1328 C CA . PHE A 1 167 ? -17.799 4.601 36.185 1.00 57.84 167 PHE A CA 1
ATOM 1329 C C . PHE A 1 167 ? -19.218 5.153 36.389 1.00 57.84 167 PHE A C 1
ATOM 1331 O O . PHE A 1 167 ? -19.555 5.609 37.481 1.00 57.84 167 PHE A O 1
ATOM 1338 N N . GLY A 1 168 ? -20.095 5.002 35.391 1.00 60.62 168 GLY A N 1
ATOM 1339 C CA . GLY A 1 168 ? -21.500 5.395 35.497 1.00 60.62 168 GLY A CA 1
ATOM 1340 C C . GLY A 1 168 ? -22.271 4.627 36.578 1.00 60.62 168 GLY A C 1
ATOM 1341 O O . GLY A 1 168 ? -23.116 5.204 37.261 1.00 60.62 168 GLY A O 1
ATOM 1342 N N . THR A 1 169 ? -21.975 3.338 36.784 1.00 60.03 169 THR A N 1
ATOM 1343 C CA . THR A 1 169 ? -22.586 2.560 37.876 1.00 60.03 169 THR A CA 1
ATOM 1344 C C . THR A 1 169 ? -22.063 2.938 39.262 1.00 60.03 169 THR A C 1
ATOM 1346 O O . THR A 1 169 ? -22.841 2.901 40.213 1.00 60.03 169 THR A O 1
ATOM 1349 N N . THR A 1 170 ? -20.790 3.321 39.391 1.00 64.81 170 THR A N 1
ATOM 1350 C CA . THR A 1 170 ? -20.207 3.784 40.660 1.00 64.81 170 THR A CA 1
ATOM 1351 C C . THR A 1 170 ? -20.807 5.123 41.079 1.00 64.81 170 THR A C 1
ATOM 1353 O O . THR A 1 170 ? -21.321 5.226 42.189 1.00 64.81 170 THR A O 1
ATOM 1356 N N . LEU A 1 171 ? -20.882 6.097 40.163 1.00 59.66 171 LEU A N 1
ATOM 1357 C CA . LEU A 1 171 ? -21.492 7.401 40.445 1.00 59.66 171 LEU A CA 1
ATOM 1358 C C . LEU A 1 171 ? -22.957 7.285 40.884 1.00 59.66 171 LEU A C 1
ATOM 1360 O O . LEU A 1 171 ? -23.370 7.950 41.831 1.00 59.66 171 LEU A O 1
ATOM 1364 N N . LYS A 1 172 ? -23.744 6.408 40.243 1.00 59.69 172 LYS A N 1
ATOM 1365 C CA . LYS A 1 172 ? -25.143 6.160 40.633 1.00 59.69 172 LYS A CA 1
ATOM 1366 C C . LYS A 1 172 ? -25.287 5.567 42.036 1.00 59.69 172 LYS A C 1
ATOM 1368 O O . LYS A 1 172 ? -26.309 5.789 42.669 1.00 59.69 172 LYS A O 1
ATOM 1373 N N . ARG A 1 173 ? -24.307 4.792 42.511 1.00 59.78 173 ARG A N 1
ATOM 1374 C CA . ARG A 1 173 ? -24.322 4.234 43.874 1.00 59.78 173 ARG A CA 1
ATOM 1375 C C . ARG A 1 173 ? -23.958 5.281 44.922 1.00 59.78 173 ARG A C 1
ATOM 1377 O O . ARG A 1 173 ? -24.527 5.253 46.001 1.00 59.78 173 ARG A O 1
ATOM 1384 N N . GLU A 1 174 ? -23.055 6.199 44.594 1.00 61.25 174 GLU A N 1
ATOM 1385 C CA . GLU A 1 174 ? -22.613 7.268 45.501 1.00 61.25 174 GLU A CA 1
ATOM 1386 C C . GLU A 1 174 ? -23.627 8.415 45.622 1.00 61.25 174 GLU A C 1
ATOM 1388 O O . GLU A 1 174 ? -23.702 9.048 46.666 1.00 61.25 174 GLU A O 1
ATOM 1393 N N . THR A 1 175 ? -24.438 8.662 44.589 1.00 62.62 175 THR A N 1
ATOM 1394 C CA . THR A 1 175 ? -25.498 9.696 44.598 1.00 62.62 175 THR A CA 1
ATOM 1395 C C . THR A 1 175 ? -26.865 9.197 45.075 1.00 62.62 175 THR A C 1
ATOM 1397 O O . THR A 1 175 ? -27.794 9.991 45.191 1.00 62.62 175 THR A O 1
ATOM 1400 N N . ALA A 1 176 ? -27.011 7.895 45.338 1.00 58.75 176 ALA A N 1
ATOM 1401 C CA . ALA A 1 176 ? -28.242 7.286 45.852 1.00 58.75 176 ALA A CA 1
ATOM 1402 C C . ALA A 1 176 ? -28.274 7.159 47.392 1.00 58.75 176 ALA A C 1
ATOM 1404 O O . ALA A 1 176 ? -29.116 6.432 47.922 1.00 58.75 176 ALA A O 1
ATOM 1405 N N . VAL A 1 177 ? -27.361 7.845 48.090 1.00 49.06 177 VAL A N 1
ATOM 1406 C CA . VAL A 1 177 ? -27.286 7.978 49.556 1.00 49.06 177 VAL A CA 1
ATOM 1407 C C . VAL A 1 177 ? -27.572 9.427 49.924 1.00 49.06 177 VAL A C 1
ATOM 1409 O O . VAL A 1 177 ? -28.335 9.634 50.892 1.00 49.06 177 VAL A O 1
#

pLDDT: mean 71.02, std 19.25, range [33.16, 93.19]

Organism: Caenorhabditis japonica (NCBI:txid281687)

Sequence (177 aa):
MAGIVANSHGKRQIAIENGMTHGPIRWLLAQNFLMMFFLHLSSFSLDQLVEFALPGLEERERILLQYFNEHIVVPATSGSRSQRLKLDNFDFVAKCSEIAKKTTGMSGRELSKLVIGWQASAYASETGVLTEAIVDRNTADAMLQHEHKMEWLEKEQRKARHQEVKFGTTLKRETAV